Protein AF-A0A9E1NVP5-F1 (afdb_monomer)

Mean predicted aligned error: 12.77 Å

Foldseek 3Di:
DVVVVVVVVVVVVVVVVCVCCVPPPVVVVVVVVVVVVVVCVVVVVQPLDFPWDWDDDPPLEIEIEGAEEAEPSVQVVVVVVLVVSLVVLGAYEYECQRYPYYDPVSVVVLVVSQVVQVVVVHGYHYHYDPDPPDD

Nearest PDB structures (foldseek):
  6m36-assembly1_H  TM=8.416E-01  e=3.871E-05  Bacillus subtilis subsp. subtilis str. 168
  3if5-assembly1_A-2  TM=8.347E-01  e=2.450E-05  Micrococcus luteus
  4hyl-assembly1_A  TM=8.105E-01  e=1.951E-03  Haliangium ochraceum DSM 14365
  2q3l-a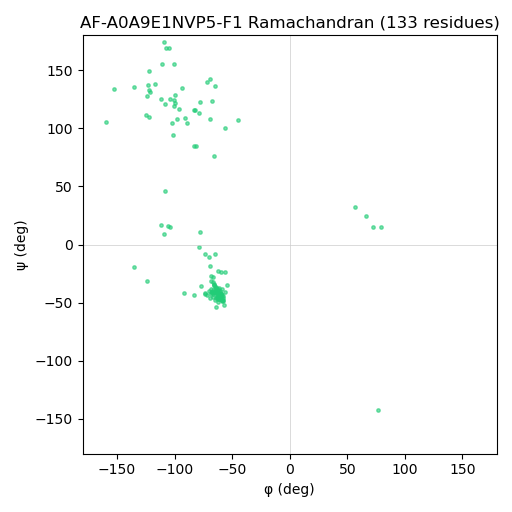ssembly2_B  TM=5.859E-01  e=8.346E-04  Shewanella loihica PV-4
  3oir-assembly1_A  TM=6.532E-01  e=3.692E-02  Wolinella succinogenes

Structure (mmCIF, N/CA/C/O backbone):
data_AF-A0A9E1NVP5-F1
#
_entry.id   AF-A0A9E1NVP5-F1
#
loop_
_atom_site.group_PDB
_atom_site.id
_atom_site.type_symbol
_atom_site.label_atom_id
_atom_site.label_alt_id
_atom_site.label_comp_id
_atom_site.label_asym_id
_atom_site.label_entity_id
_atom_site.label_seq_id
_atom_site.pdbx_PDB_ins_code
_atom_site.Cartn_x
_atom_site.Cartn_y
_atom_site.Cartn_z
_atom_site.occupancy
_atom_site.B_iso_or_equiv
_atom_site.auth_seq_id
_atom_site.auth_comp_id
_atom_site.auth_asym_id
_atom_site.auth_atom_id
_atom_site.pdbx_PDB_model_num
ATOM 1 N N . SER A 1 1 ? 51.931 8.236 -51.076 1.00 55.00 1 SER A N 1
ATOM 2 C CA . SER A 1 1 ? 51.750 7.617 -49.749 1.00 55.00 1 SER A CA 1
ATOM 3 C C . SER A 1 1 ? 50.880 8.530 -48.896 1.00 55.00 1 SER A C 1
ATOM 5 O O . SER A 1 1 ? 51.399 9.233 -48.057 1.00 55.00 1 SER A O 1
ATOM 7 N N . VAL A 1 2 ? 49.576 8.586 -49.182 1.00 54.69 2 VAL A N 1
ATOM 8 C CA . VAL A 1 2 ? 48.586 9.423 -48.455 1.00 54.69 2 VAL A CA 1
ATOM 9 C C . VAL A 1 2 ? 47.445 8.536 -47.933 1.00 54.69 2 VAL A C 1
ATOM 11 O O . VAL A 1 2 ? 46.925 8.718 -46.842 1.00 54.69 2 VAL A O 1
ATOM 14 N N . TYR A 1 3 ? 47.136 7.461 -48.665 1.00 54.03 3 TYR A N 1
ATOM 15 C CA . TYR A 1 3 ? 46.123 6.468 -48.299 1.00 54.03 3 TYR A CA 1
ATOM 16 C C . TYR A 1 3 ? 46.490 5.587 -47.088 1.00 54.03 3 TYR A C 1
ATOM 18 O O . TYR A 1 3 ? 45.619 4.946 -46.509 1.00 54.03 3 TYR A O 1
ATOM 26 N N . ARG A 1 4 ? 47.775 5.517 -46.713 1.00 55.91 4 ARG A N 1
ATOM 27 C CA . ARG A 1 4 ? 48.238 4.772 -45.527 1.00 55.91 4 ARG A CA 1
ATOM 28 C C . ARG A 1 4 ? 48.076 5.608 -44.256 1.00 55.91 4 ARG A C 1
ATOM 30 O O . ARG A 1 4 ? 47.523 5.114 -43.286 1.00 55.91 4 ARG A O 1
ATOM 37 N N . GLU A 1 5 ? 48.432 6.889 -44.327 1.00 59.72 5 GLU A N 1
ATOM 38 C CA . GLU A 1 5 ? 48.277 7.846 -43.222 1.00 59.72 5 GLU A CA 1
ATOM 39 C C . GLU A 1 5 ? 46.802 8.044 -42.834 1.00 59.72 5 GLU A C 1
ATOM 41 O O . GLU A 1 5 ? 46.467 8.047 -41.652 1.00 59.72 5 GLU A O 1
ATOM 46 N N . GLY A 1 6 ? 45.889 8.088 -43.815 1.00 68.94 6 GLY A N 1
ATOM 47 C CA . GLY A 1 6 ? 44.449 8.189 -43.543 1.00 68.94 6 GLY A CA 1
ATOM 48 C C . GLY A 1 6 ? 43.837 6.961 -42.851 1.00 68.94 6 GLY A C 1
ATOM 49 O O . GLY A 1 6 ? 42.863 7.101 -42.113 1.00 68.94 6 GLY A O 1
ATOM 50 N N . LYS A 1 7 ? 44.401 5.759 -43.048 1.00 75.88 7 LYS A N 1
ATOM 51 C CA . LYS A 1 7 ? 43.923 4.531 -42.384 1.00 75.88 7 LYS A CA 1
ATOM 52 C C . LYS A 1 7 ? 44.315 4.500 -40.915 1.00 75.88 7 LYS A C 1
ATOM 54 O O . LYS A 1 7 ? 43.485 4.162 -40.077 1.00 75.88 7 LYS A O 1
ATOM 59 N N . ASP A 1 8 ? 45.539 4.907 -40.608 1.00 79.44 8 ASP A N 1
ATOM 60 C CA . ASP A 1 8 ? 46.031 4.941 -39.232 1.00 79.44 8 ASP A CA 1
ATOM 61 C C . ASP A 1 8 ? 45.272 6.003 -38.422 1.00 79.44 8 ASP A C 1
ATOM 63 O O . ASP A 1 8 ? 44.809 5.738 -37.311 1.00 79.44 8 ASP A O 1
ATOM 67 N N . GLN A 1 9 ? 45.013 7.168 -39.024 1.00 76.06 9 GLN A N 1
ATOM 68 C CA . GLN A 1 9 ? 44.209 8.223 -38.404 1.00 76.06 9 GLN A CA 1
ATOM 69 C C . GLN A 1 9 ? 42.739 7.812 -38.199 1.00 76.06 9 GLN A C 1
ATOM 71 O O . GLN A 1 9 ? 42.134 8.159 -37.183 1.00 76.06 9 GLN A O 1
ATOM 76 N N . PHE A 1 10 ? 42.171 7.022 -39.115 1.00 81.88 10 PHE A N 1
ATOM 77 C CA . PHE A 1 10 ? 40.827 6.457 -38.971 1.00 81.88 10 PHE A CA 1
ATOM 78 C C . PHE A 1 10 ? 40.742 5.436 -37.828 1.00 81.88 10 PHE A C 1
ATOM 80 O O . PHE A 1 10 ? 39.784 5.452 -37.056 1.00 81.88 10 PHE A O 1
ATOM 87 N N . ILE A 1 11 ? 41.761 4.586 -37.672 1.00 85.56 11 ILE A N 1
ATOM 88 C CA . ILE A 1 11 ? 41.830 3.608 -36.578 1.00 85.56 11 ILE A CA 1
ATOM 89 C C . ILE A 1 11 ? 41.896 4.321 -35.225 1.00 85.56 11 ILE A C 1
ATOM 91 O O . ILE A 1 11 ? 41.160 3.957 -34.307 1.00 85.56 11 ILE A O 1
ATOM 95 N N . VAL A 1 12 ? 42.712 5.374 -35.113 1.00 84.88 12 VAL A N 1
ATOM 96 C CA . VAL A 1 12 ? 42.788 6.194 -33.894 1.00 84.88 12 VAL A CA 1
ATOM 97 C C . VAL A 1 12 ? 41.435 6.844 -33.594 1.00 84.88 12 VAL A C 1
ATOM 99 O O . VAL A 1 12 ? 40.946 6.737 -32.472 1.00 84.88 12 VAL A O 1
ATOM 102 N N . PHE A 1 13 ? 40.781 7.437 -34.596 1.00 83.12 13 PHE A N 1
ATOM 103 C CA . PHE A 1 13 ? 39.469 8.074 -34.442 1.00 83.12 13 PHE A CA 1
ATOM 104 C C . PHE A 1 13 ? 38.383 7.103 -33.946 1.00 83.12 13 PHE A C 1
ATOM 106 O O . PHE A 1 13 ? 37.665 7.393 -32.985 1.00 83.12 13 PHE A O 1
ATOM 113 N N . VAL A 1 14 ? 38.295 5.919 -34.556 1.00 86.75 14 VAL A N 1
ATOM 114 C CA . VAL A 1 14 ? 37.353 4.864 -34.153 1.00 86.75 14 VAL A CA 1
ATOM 115 C C . VAL A 1 14 ? 37.679 4.356 -32.746 1.00 86.75 14 VAL A C 1
ATOM 117 O O . VAL A 1 14 ? 36.777 4.208 -31.921 1.00 86.75 14 VAL A O 1
ATOM 120 N N . SER A 1 15 ? 38.962 4.177 -32.423 1.00 80.31 15 SER A N 1
ATOM 121 C CA . SER A 1 15 ? 39.404 3.780 -31.083 1.00 80.31 15 SER A CA 1
ATOM 122 C C . SER A 1 15 ? 39.017 4.806 -30.014 1.00 80.31 15 SER A C 1
ATOM 124 O O . SER A 1 15 ? 38.628 4.419 -28.912 1.00 80.31 15 SER A O 1
ATOM 126 N N . THR A 1 16 ? 39.079 6.105 -30.317 1.00 80.69 16 THR A N 1
ATOM 127 C CA . THR A 1 16 ? 38.656 7.170 -29.395 1.00 80.69 16 THR A CA 1
ATOM 128 C C . THR A 1 16 ? 37.142 7.172 -29.175 1.00 80.69 16 THR A C 1
ATOM 130 O O . THR A 1 16 ? 36.706 7.300 -28.033 1.00 80.69 16 THR A O 1
ATOM 133 N N . ILE A 1 17 ? 36.332 6.960 -30.221 1.00 80.88 17 ILE A N 1
ATOM 134 C CA . ILE A 1 17 ? 34.869 6.812 -30.088 1.00 80.88 17 ILE A CA 1
ATOM 135 C C . ILE A 1 17 ? 34.536 5.633 -29.174 1.00 80.88 17 ILE A C 1
ATOM 137 O O . ILE A 1 17 ? 33.748 5.781 -28.239 1.00 80.88 17 ILE A O 1
ATOM 141 N N . PHE A 1 18 ? 35.172 4.482 -29.394 1.00 75.69 18 PHE A N 1
ATOM 142 C CA . PHE A 1 18 ? 34.971 3.317 -28.537 1.00 75.69 18 PHE A CA 1
ATOM 143 C C . PHE A 1 18 ? 35.470 3.550 -27.109 1.00 75.69 18 PHE A C 1
ATOM 145 O O . PHE A 1 18 ? 34.792 3.131 -26.177 1.00 75.69 18 PHE A O 1
ATOM 152 N N . GLY A 1 19 ? 36.573 4.278 -26.912 1.00 77.31 19 GLY A N 1
ATOM 153 C CA . GLY A 1 19 ? 37.055 4.665 -25.582 1.00 77.31 19 GLY A CA 1
ATOM 154 C C . GLY A 1 19 ? 36.069 5.561 -24.822 1.00 77.31 19 GLY A C 1
ATOM 155 O O . GLY A 1 19 ? 35.749 5.295 -23.664 1.00 77.31 19 GLY A O 1
ATOM 156 N N . VAL A 1 20 ? 35.522 6.589 -25.476 1.00 75.31 20 VAL A N 1
ATOM 157 C CA . VAL A 1 20 ? 34.542 7.513 -24.873 1.00 75.31 20 VAL A CA 1
ATOM 158 C C . VAL A 1 20 ? 33.202 6.813 -24.603 1.00 75.31 20 VAL A C 1
ATOM 160 O O . VAL A 1 20 ? 32.636 6.953 -23.517 1.00 75.31 20 VAL A O 1
ATOM 163 N N . LEU A 1 21 ? 32.717 5.996 -25.546 1.00 67.06 21 LEU A N 1
ATOM 164 C CA . LEU A 1 21 ? 31.506 5.183 -25.377 1.00 67.06 21 LEU A CA 1
ATOM 165 C C . LEU A 1 21 ? 31.653 4.148 -24.255 1.00 67.06 21 LEU A C 1
ATOM 167 O O . LEU A 1 21 ? 30.713 3.958 -23.481 1.00 67.06 21 LEU A O 1
ATOM 171 N N . ALA A 1 22 ? 32.823 3.510 -24.150 1.00 64.31 22 ALA A N 1
ATOM 172 C CA . ALA A 1 22 ? 33.118 2.527 -23.111 1.00 64.31 22 ALA A CA 1
ATOM 173 C C . ALA A 1 22 ? 33.213 3.154 -21.713 1.00 64.31 22 ALA A C 1
ATOM 175 O O . ALA A 1 22 ? 32.938 2.474 -20.723 1.00 64.31 22 ALA A O 1
ATOM 176 N N . THR A 1 23 ? 33.567 4.440 -21.616 1.00 66.44 23 THR A N 1
ATOM 177 C CA . THR A 1 23 ? 33.776 5.096 -20.319 1.00 66.44 23 THR A CA 1
ATOM 178 C C . THR A 1 23 ? 32.513 5.780 -19.791 1.00 66.44 23 THR A C 1
ATOM 180 O O . THR A 1 23 ? 32.227 5.625 -18.600 1.00 66.44 23 THR A O 1
ATOM 183 N N . ASP A 1 24 ? 31.729 6.475 -20.633 1.00 68.25 24 ASP A N 1
ATOM 184 C CA . ASP A 1 24 ? 30.773 7.463 -20.096 1.00 68.25 24 ASP A CA 1
ATOM 185 C C . ASP A 1 24 ? 29.346 7.488 -20.668 1.00 68.25 24 ASP A C 1
ATOM 187 O O . ASP A 1 24 ? 28.433 7.958 -19.986 1.00 68.25 24 ASP A O 1
ATOM 191 N N . LEU A 1 25 ? 29.061 6.933 -21.852 1.00 71.25 25 LEU A N 1
ATOM 192 C CA . LEU A 1 25 ? 27.687 7.036 -22.379 1.00 71.25 25 LEU A CA 1
ATOM 193 C C . LEU A 1 25 ? 26.703 6.122 -21.630 1.00 71.25 25 LEU A C 1
ATOM 195 O O . LEU A 1 25 ? 25.590 6.527 -21.286 1.00 71.25 25 LEU A O 1
ATOM 199 N N . LEU A 1 26 ? 27.117 4.886 -21.343 1.00 69.00 26 LEU A N 1
ATOM 200 C CA . LEU A 1 26 ? 26.254 3.898 -20.694 1.00 69.00 26 LEU A CA 1
ATOM 201 C C . LEU A 1 26 ? 25.970 4.259 -19.229 1.00 69.00 26 LEU A C 1
ATOM 203 O O . LEU A 1 26 ? 24.837 4.126 -18.763 1.00 69.00 26 LEU A O 1
ATOM 207 N N . LYS A 1 27 ? 26.984 4.765 -18.515 1.00 76.69 27 LYS A N 1
ATOM 208 C CA . LYS A 1 27 ? 26.839 5.230 -17.129 1.00 76.69 27 LYS A CA 1
ATOM 209 C C . LYS A 1 27 ? 25.950 6.469 -17.063 1.00 76.69 27 LYS A C 1
ATOM 211 O O . LYS A 1 27 ? 25.046 6.511 -16.232 1.00 76.69 27 LYS A O 1
ATOM 216 N N . GLY A 1 28 ? 26.129 7.417 -17.985 1.00 75.62 28 GLY A N 1
ATOM 217 C CA . GLY A 1 28 ? 25.267 8.594 -18.103 1.00 75.62 28 GLY A CA 1
ATOM 218 C C . GLY A 1 28 ? 23.803 8.236 -18.373 1.00 75.62 28 GLY A C 1
ATOM 219 O O . GLY A 1 28 ? 22.904 8.772 -17.723 1.00 75.62 28 GLY A O 1
ATOM 220 N N . LEU A 1 29 ? 23.545 7.271 -19.262 1.00 82.81 29 LEU A N 1
ATOM 221 C CA . LEU A 1 29 ? 22.192 6.774 -19.523 1.00 82.81 29 LEU A CA 1
ATOM 222 C C . LEU A 1 29 ? 21.587 6.088 -18.290 1.00 82.81 29 LEU A C 1
ATOM 224 O O . LEU A 1 29 ? 20.442 6.370 -17.938 1.00 82.81 29 LEU A O 1
ATOM 228 N N . ALA A 1 30 ? 22.349 5.224 -17.615 1.00 78.94 30 ALA A N 1
ATOM 229 C CA . ALA A 1 30 ? 21.894 4.521 -16.418 1.00 78.94 30 ALA A CA 1
ATOM 230 C C . ALA A 1 30 ? 21.550 5.494 -15.279 1.00 78.94 30 ALA A C 1
ATOM 232 O O . ALA A 1 30 ? 20.479 5.391 -14.678 1.00 78.94 30 ALA A O 1
ATOM 233 N N . ILE A 1 31 ? 22.407 6.492 -15.038 1.00 85.31 31 ILE A N 1
ATOM 234 C CA . ILE A 1 31 ? 22.150 7.566 -14.071 1.00 85.31 31 ILE A CA 1
ATOM 235 C C . ILE A 1 31 ? 20.919 8.371 -14.499 1.00 85.31 31 ILE A C 1
ATOM 237 O O . ILE A 1 31 ? 20.035 8.621 -13.683 1.00 85.31 31 ILE A O 1
ATOM 241 N N . GLY A 1 32 ? 20.799 8.719 -15.782 1.00 85.81 32 GLY A N 1
ATOM 242 C CA . GLY A 1 32 ? 19.655 9.463 -16.311 1.00 85.81 32 GLY A CA 1
ATOM 243 C C . GLY A 1 32 ? 18.319 8.724 -16.168 1.00 85.81 32 GLY A C 1
ATOM 244 O O . GLY A 1 32 ? 17.301 9.348 -15.864 1.00 85.81 32 GLY A O 1
ATOM 245 N N . ILE A 1 33 ? 18.299 7.403 -16.361 1.00 88.44 33 ILE A N 1
ATOM 246 C CA . ILE A 1 33 ? 17.116 6.562 -16.121 1.00 88.44 33 ILE A CA 1
ATOM 247 C C . ILE A 1 33 ? 16.833 6.476 -14.616 1.00 88.44 33 ILE A C 1
ATOM 249 O O . ILE A 1 33 ? 15.697 6.701 -14.198 1.00 88.44 33 ILE A O 1
ATOM 253 N N . GLY A 1 34 ? 17.858 6.231 -13.794 1.00 88.31 34 GLY A N 1
ATOM 254 C CA . GLY A 1 34 ? 17.728 6.155 -12.337 1.00 88.31 34 GLY A CA 1
ATOM 255 C C . GLY A 1 34 ? 17.166 7.439 -11.725 1.00 88.31 34 GLY A C 1
ATOM 256 O O . GLY A 1 34 ? 16.192 7.397 -10.976 1.00 88.31 34 GLY A O 1
ATOM 257 N N . VAL A 1 35 ? 17.699 8.598 -12.113 1.00 90.75 35 VAL A N 1
ATOM 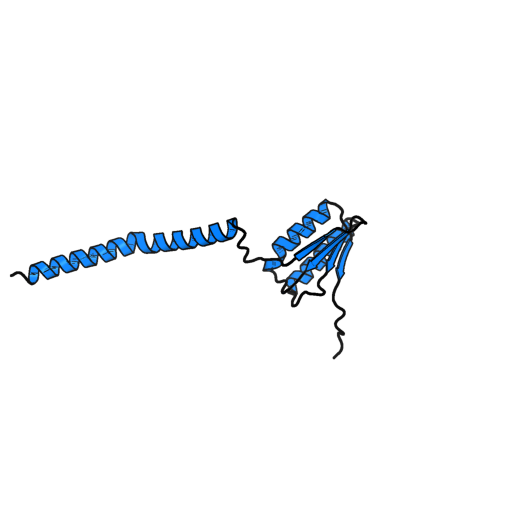258 C CA . VAL A 1 35 ? 17.215 9.913 -11.667 1.00 90.75 35 VAL A CA 1
ATOM 259 C C . VAL A 1 35 ? 15.771 10.146 -12.104 1.00 90.75 35 VAL A C 1
ATOM 261 O O . VAL A 1 35 ? 14.965 10.604 -11.297 1.00 90.75 35 VAL A O 1
ATOM 264 N N . ARG A 1 36 ? 15.397 9.788 -13.341 1.00 85.38 36 ARG A N 1
ATOM 265 C CA . ARG A 1 36 ? 13.995 9.882 -13.791 1.00 85.38 36 ARG A CA 1
ATOM 266 C C . ARG A 1 36 ? 13.062 9.034 -12.934 1.00 85.38 36 ARG A C 1
ATOM 268 O O . ARG A 1 36 ? 11.995 9.519 -12.568 1.00 85.38 36 ARG A O 1
ATOM 275 N N . ILE A 1 37 ? 13.465 7.811 -12.592 1.00 82.94 37 ILE A N 1
ATOM 276 C CA . ILE A 1 37 ? 12.697 6.923 -11.712 1.00 82.94 37 ILE A CA 1
ATOM 277 C C . ILE A 1 37 ? 12.558 7.556 -10.319 1.00 82.94 37 ILE A C 1
ATOM 279 O O . ILE A 1 37 ? 11.443 7.687 -9.820 1.00 82.94 37 ILE A O 1
ATOM 283 N N . VAL A 1 38 ? 13.653 8.029 -9.716 1.00 84.69 38 VAL A N 1
ATOM 284 C CA . VAL A 1 38 ? 13.640 8.678 -8.391 1.00 84.69 38 VAL A CA 1
ATOM 285 C C . VAL A 1 38 ? 12.759 9.931 -8.383 1.00 84.69 38 VAL A C 1
ATOM 287 O O . VAL A 1 38 ? 11.913 10.085 -7.504 1.00 84.69 38 VAL A O 1
ATOM 290 N N . ILE A 1 39 ? 12.887 10.800 -9.388 1.00 81.62 39 ILE A N 1
ATOM 291 C CA . ILE A 1 39 ? 12.042 11.991 -9.542 1.00 81.62 39 ILE A CA 1
ATOM 292 C C . ILE A 1 39 ? 10.570 11.597 -9.697 1.00 81.62 39 ILE A C 1
ATOM 294 O O . ILE A 1 39 ? 9.706 12.255 -9.119 1.00 81.62 39 ILE A O 1
ATOM 298 N N . HIS A 1 40 ? 10.272 10.534 -10.450 1.00 74.25 40 HIS A N 1
ATOM 299 C CA . HIS A 1 40 ? 8.910 10.022 -10.591 1.00 74.25 40 HIS A CA 1
ATOM 300 C C . HIS A 1 40 ? 8.334 9.610 -9.230 1.00 74.25 40 HIS A C 1
ATOM 302 O O . HIS A 1 40 ? 7.231 10.036 -8.896 1.00 74.25 40 HIS A O 1
ATOM 308 N N . PHE A 1 41 ? 9.101 8.893 -8.402 1.00 71.19 41 PHE A N 1
ATOM 309 C CA . PHE A 1 41 ? 8.689 8.541 -7.039 1.00 71.19 41 PHE A CA 1
ATOM 310 C C . PHE A 1 41 ? 8.488 9.769 -6.135 1.00 71.19 41 PHE A C 1
ATOM 312 O O . PHE A 1 41 ? 7.466 9.853 -5.453 1.00 71.19 41 PHE A O 1
ATOM 319 N N . ILE A 1 42 ? 9.411 10.740 -6.150 1.00 71.94 42 ILE A N 1
ATOM 320 C CA . ILE A 1 42 ? 9.322 11.961 -5.323 1.00 71.94 42 ILE A CA 1
ATOM 321 C C . ILE A 1 42 ?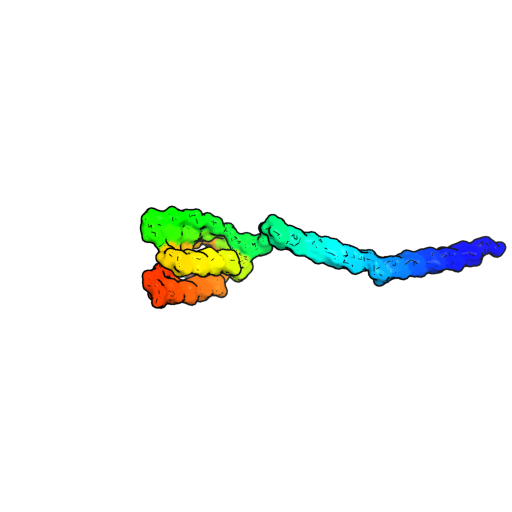 8.119 12.826 -5.727 1.00 71.94 42 ILE A C 1
ATOM 323 O O . ILE A 1 42 ? 7.418 13.353 -4.867 1.00 71.94 42 ILE A O 1
ATOM 327 N N . ARG A 1 43 ? 7.833 12.952 -7.030 1.00 67.44 43 ARG A N 1
ATOM 328 C CA . ARG A 1 43 ? 6.717 13.759 -7.564 1.00 67.44 43 ARG A CA 1
ATOM 329 C C . ARG A 1 43 ? 5.346 13.079 -7.449 1.00 67.44 43 ARG A C 1
ATOM 331 O O . ARG A 1 43 ? 4.381 13.547 -8.047 1.00 67.44 43 ARG A O 1
ATOM 338 N N . GLY A 1 44 ? 5.238 11.975 -6.709 1.00 55.22 44 GLY A N 1
ATOM 339 C CA . GLY A 1 44 ? 3.967 11.276 -6.504 1.00 55.22 44 GLY A CA 1
ATOM 340 C C . GLY A 1 44 ? 3.540 10.390 -7.678 1.00 55.22 44 GLY A C 1
ATOM 341 O O . GLY A 1 44 ? 2.391 9.945 -7.736 1.00 55.22 44 GLY A O 1
ATOM 342 N N . GLY A 1 45 ? 4.456 10.092 -8.603 1.00 51.94 45 GLY A N 1
ATOM 343 C CA . GLY A 1 45 ? 4.348 9.011 -9.575 1.00 51.94 45 GLY A CA 1
ATOM 344 C C . GLY A 1 45 ? 4.367 7.667 -8.856 1.00 51.94 45 GLY A C 1
ATOM 345 O O . GLY A 1 45 ? 5.373 6.969 -8.783 1.00 51.94 45 GLY A O 1
ATOM 346 N N . SER A 1 46 ? 3.242 7.334 -8.237 1.00 52.44 46 SER A N 1
ATOM 347 C CA . SER A 1 46 ? 3.066 6.054 -7.584 1.00 52.44 46 SER A CA 1
ATOM 348 C C . SER A 1 46 ? 2.657 5.036 -8.643 1.00 52.44 46 SER A C 1
ATOM 350 O O . SER A 1 46 ? 1.572 5.130 -9.207 1.00 52.44 46 SER A O 1
ATOM 352 N N . ILE A 1 47 ? 3.499 4.034 -8.887 1.00 53.62 47 ILE A N 1
ATOM 353 C CA . ILE A 1 47 ? 3.080 2.742 -9.467 1.00 53.62 47 ILE A CA 1
ATOM 354 C C . ILE A 1 47 ? 2.139 1.971 -8.512 1.00 53.62 47 ILE A C 1
ATOM 356 O O . ILE A 1 47 ? 1.521 0.983 -8.893 1.00 53.62 47 ILE A O 1
ATOM 360 N N . PHE A 1 48 ? 1.977 2.467 -7.280 1.00 57.62 48 PHE A N 1
ATOM 361 C CA . PHE A 1 48 ? 1.133 1.953 -6.204 1.00 57.62 48 PHE A CA 1
ATOM 362 C C . PHE A 1 48 ? -0.089 2.871 -5.974 1.00 57.62 48 PHE A C 1
ATOM 364 O O . PHE A 1 48 ? -0.353 3.284 -4.842 1.00 57.62 48 PHE A O 1
ATOM 371 N N . ARG A 1 49 ? -0.799 3.306 -7.032 1.00 64.75 49 ARG A N 1
ATOM 372 C CA . ARG A 1 49 ? -1.989 4.165 -6.857 1.00 64.75 49 ARG A CA 1
ATOM 373 C C . ARG A 1 49 ? -3.118 3.357 -6.220 1.00 64.75 49 ARG A C 1
ATOM 375 O O . ARG A 1 49 ? -3.739 2.524 -6.871 1.00 64.75 49 ARG A O 1
ATOM 382 N N . LEU A 1 50 ? -3.401 3.634 -4.953 1.00 77.06 50 LEU A N 1
ATOM 383 C CA . LEU A 1 50 ? -4.667 3.263 -4.338 1.00 77.06 50 LEU A CA 1
ATOM 384 C C . LEU A 1 50 ? -5.714 4.285 -4.778 1.00 77.06 50 LEU A C 1
ATOM 386 O O . LEU A 1 50 ? -5.626 5.457 -4.418 1.00 77.06 50 LEU A O 1
ATOM 390 N N . ASN A 1 51 ? -6.689 3.851 -5.573 1.00 81.00 51 ASN A N 1
ATOM 391 C CA . ASN A 1 51 ? -7.829 4.688 -5.921 1.00 81.00 51 ASN A CA 1
ATOM 392 C C . ASN A 1 51 ? -8.856 4.594 -4.785 1.00 81.00 51 ASN A C 1
ATOM 394 O O . ASN A 1 51 ? -9.735 3.732 -4.799 1.00 81.00 51 ASN A O 1
ATOM 398 N N . ALA A 1 52 ? -8.659 5.430 -3.764 1.00 85.06 52 ALA A N 1
ATOM 399 C CA . ALA A 1 52 ? -9.499 5.484 -2.578 1.00 85.06 52 ALA A CA 1
ATOM 400 C C . ALA A 1 52 ? -10.075 6.885 -2.358 1.00 85.06 52 ALA A C 1
ATOM 402 O O . ALA A 1 52 ? -9.358 7.883 -2.458 1.00 85.06 52 ALA A O 1
ATOM 403 N N . LYS A 1 53 ? -11.357 6.955 -1.994 1.00 89.00 53 LYS A N 1
ATOM 404 C CA . LYS A 1 53 ? -12.005 8.169 -1.486 1.00 89.00 53 LYS A CA 1
ATOM 405 C C . LYS A 1 53 ? -12.351 7.958 -0.016 1.00 89.00 53 LYS A C 1
ATOM 407 O O . LYS A 1 53 ? -13.031 6.998 0.323 1.00 89.00 53 LYS A O 1
ATOM 412 N N . ILE A 1 54 ? -11.886 8.856 0.845 1.00 90.00 54 ILE A N 1
ATOM 413 C CA . ILE A 1 54 ? -12.116 8.787 2.291 1.00 90.00 54 ILE A CA 1
ATOM 414 C C . ILE A 1 54 ? -13.240 9.757 2.637 1.00 90.00 54 ILE A C 1
ATOM 416 O O . ILE A 1 54 ? -13.151 10.940 2.305 1.00 90.00 54 ILE A O 1
ATOM 420 N N . ILE A 1 55 ? -14.291 9.255 3.277 1.00 90.69 55 ILE A N 1
ATOM 421 C CA . ILE A 1 55 ? -15.450 10.041 3.697 1.00 90.69 55 ILE A CA 1
ATOM 422 C C . ILE A 1 55 ? -15.600 9.881 5.215 1.00 90.69 55 ILE A C 1
ATOM 424 O O . ILE A 1 55 ? -15.915 8.780 5.668 1.00 90.69 55 ILE A O 1
ATOM 428 N N . PRO A 1 56 ? -15.333 10.934 6.009 1.00 87.44 56 PRO A N 1
ATOM 429 C CA . PRO A 1 56 ? -15.622 10.914 7.436 1.00 87.44 56 PRO A CA 1
ATOM 430 C C . PRO A 1 56 ? -17.137 10.930 7.667 1.00 87.44 56 PRO A C 1
ATOM 432 O O . PRO A 1 56 ? -17.879 11.605 6.950 1.00 87.44 56 PRO A O 1
ATOM 435 N N . GLU A 1 57 ? -17.583 10.200 8.680 1.00 86.31 57 GLU A N 1
ATOM 436 C CA . GLU A 1 57 ? -18.976 10.151 9.127 1.00 86.31 57 GLU A CA 1
ATOM 437 C C . GLU A 1 57 ? -19.129 10.899 10.462 1.00 86.31 57 GLU A C 1
ATOM 439 O O . GLU A 1 57 ? -18.142 11.304 11.083 1.00 86.31 57 GLU A O 1
ATOM 444 N N . ARG A 1 58 ? -20.372 11.143 10.902 1.00 74.38 58 ARG A N 1
ATOM 445 C CA . ARG A 1 58 ? -20.651 11.965 12.097 1.00 74.38 58 ARG A CA 1
ATOM 446 C C . ARG A 1 58 ? -20.308 11.245 13.413 1.00 74.38 58 ARG A C 1
ATOM 448 O O . ARG A 1 58 ? -20.298 11.877 14.463 1.00 74.38 58 ARG A O 1
ATOM 455 N N . ASP A 1 59 ? -19.977 9.958 13.347 1.00 77.12 59 ASP A N 1
ATOM 456 C CA . ASP A 1 59 ? -20.092 9.007 14.453 1.00 77.12 59 ASP A CA 1
ATOM 457 C C . ASP A 1 59 ? -18.719 8.531 14.974 1.00 77.12 59 ASP A C 1
ATOM 459 O O . ASP A 1 59 ? -18.630 7.482 15.612 1.00 77.12 59 ASP A O 1
ATOM 463 N N . GLN A 1 60 ? -17.627 9.240 14.659 1.00 83.81 60 GLN A N 1
ATOM 464 C CA . GLN A 1 60 ? -16.250 8.710 14.755 1.00 83.81 60 GLN A CA 1
ATOM 465 C C . GLN A 1 60 ? -16.046 7.428 13.928 1.00 83.81 60 GLN A C 1
ATOM 467 O O . GLN A 1 60 ? -15.266 6.536 14.283 1.00 83.81 60 GLN A O 1
ATOM 472 N N . SER A 1 61 ? -16.756 7.339 12.807 1.00 89.94 61 SER A N 1
ATOM 473 C CA . SER A 1 61 ? -16.526 6.358 11.758 1.00 89.94 61 SER A CA 1
ATOM 474 C C . SER A 1 61 ? -15.990 7.035 10.502 1.00 89.94 61 SER A C 1
ATOM 476 O O . SER A 1 61 ? -16.171 8.232 10.261 1.00 89.94 61 SER A O 1
ATOM 478 N N . VAL A 1 62 ? -15.284 6.259 9.693 1.00 94.25 62 VAL A N 1
ATOM 479 C CA . VAL A 1 62 ? -14.803 6.681 8.384 1.00 94.25 62 VAL A CA 1
ATOM 480 C C . VAL A 1 62 ? -15.056 5.575 7.378 1.00 94.25 62 VAL A C 1
ATOM 482 O O . VAL A 1 62 ? -14.763 4.407 7.634 1.00 94.25 62 VAL A O 1
ATOM 485 N N . THR A 1 63 ? -15.559 5.946 6.205 1.00 94.38 63 THR A N 1
ATOM 486 C CA . THR A 1 63 ? -15.685 5.021 5.082 1.00 94.38 63 THR A CA 1
ATOM 487 C C . THR A 1 63 ? -14.589 5.298 4.056 1.00 94.38 63 THR A C 1
ATOM 489 O O . THR A 1 63 ? -14.426 6.418 3.564 1.00 94.38 63 THR A O 1
ATOM 492 N N . ILE A 1 64 ? -13.817 4.265 3.727 1.00 93.94 64 ILE A N 1
ATOM 493 C CA . ILE A 1 64 ? -12.809 4.272 2.668 1.00 93.94 64 ILE A CA 1
ATOM 494 C C . ILE A 1 64 ? -13.411 3.544 1.463 1.00 93.94 64 ILE A C 1
ATOM 496 O O . ILE A 1 64 ? -13.499 2.318 1.444 1.00 93.94 64 ILE A O 1
ATOM 500 N N . PHE A 1 65 ? -13.805 4.305 0.448 1.00 92.38 65 PHE A N 1
ATOM 501 C CA . PHE A 1 65 ? -14.326 3.786 -0.8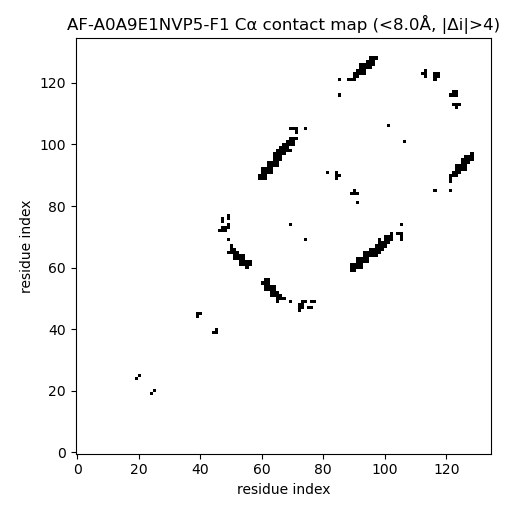14 1.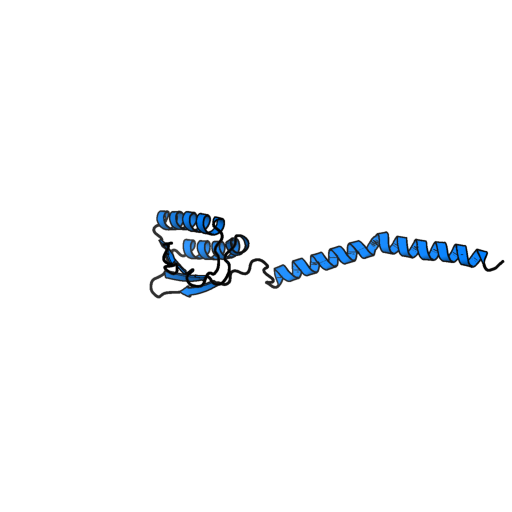00 92.38 65 PHE A CA 1
ATOM 502 C C . PHE A 1 65 ? -13.181 3.390 -1.733 1.00 92.38 65 PHE A C 1
ATOM 504 O O . PHE A 1 65 ? -12.416 4.255 -2.162 1.00 92.38 65 PHE A O 1
ATOM 511 N N . LEU A 1 66 ? -13.081 2.104 -2.051 1.00 91.56 66 LEU A N 1
ATOM 512 C CA . LEU A 1 66 ? -12.067 1.523 -2.921 1.00 91.56 66 LEU A CA 1
ATOM 513 C C . LEU A 1 66 ? -12.627 1.296 -4.328 1.00 91.56 66 LEU A C 1
ATOM 515 O O . LEU A 1 66 ? -13.672 0.6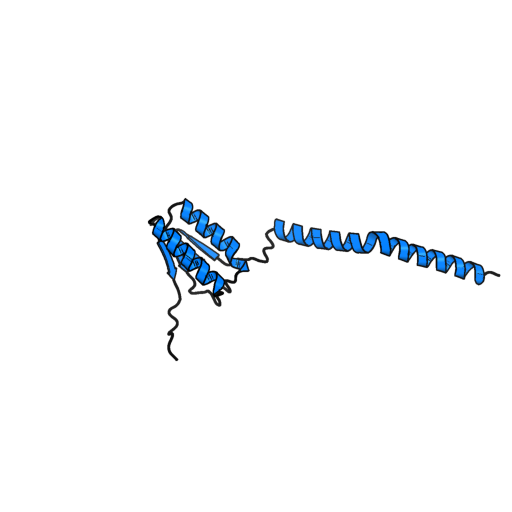68 -4.517 1.00 91.56 66 LEU A O 1
ATOM 519 N N . ARG A 1 67 ? -11.901 1.798 -5.331 1.00 87.25 67 ARG A N 1
ATOM 520 C CA . ARG A 1 67 ? -12.272 1.712 -6.750 1.00 87.25 67 ARG A CA 1
ATOM 521 C C . ARG A 1 67 ? -11.198 1.009 -7.570 1.00 87.25 67 ARG A C 1
ATOM 523 O O . ARG A 1 67 ? -10.003 1.158 -7.321 1.00 87.25 67 ARG A O 1
ATOM 530 N N . GLY A 1 68 ? -11.620 0.319 -8.629 1.00 85.56 68 GLY A N 1
ATOM 531 C CA . GLY A 1 68 ? -10.697 -0.322 -9.571 1.00 85.56 68 GLY A CA 1
ATOM 532 C C . GLY A 1 68 ? -10.102 -1.618 -9.019 1.00 85.56 68 GLY A C 1
ATOM 533 O O . GLY A 1 68 ? -10.816 -2.386 -8.386 1.00 85.56 68 GLY A O 1
ATOM 534 N N . SER A 1 69 ? -8.828 -1.894 -9.303 1.00 84.62 69 SER A N 1
ATOM 535 C CA . SER A 1 69 ? -8.168 -3.133 -8.870 1.00 84.62 69 SER A CA 1
ATOM 536 C C . SER A 1 69 ? -7.316 -2.892 -7.626 1.00 84.62 69 SER A C 1
ATOM 538 O O . SER A 1 69 ? -6.385 -2.087 -7.651 1.00 84.62 69 SER A O 1
ATOM 540 N N . ILE A 1 70 ? -7.612 -3.618 -6.551 1.00 87.88 70 ILE A N 1
ATOM 541 C CA . ILE A 1 70 ? -6.884 -3.580 -5.285 1.00 87.88 70 ILE A CA 1
ATOM 542 C C . ILE A 1 70 ? -5.972 -4.805 -5.220 1.00 87.88 70 ILE A C 1
ATOM 544 O O . ILE A 1 70 ? -6.366 -5.904 -4.835 1.00 87.88 70 ILE A O 1
ATOM 548 N N . ILE A 1 71 ? -4.729 -4.611 -5.638 1.00 87.50 71 ILE A N 1
ATOM 549 C CA . ILE A 1 71 ? -3.700 -5.656 -5.672 1.00 87.50 71 ILE A CA 1
ATOM 550 C C . ILE A 1 71 ? -2.648 -5.394 -4.591 1.00 87.50 71 ILE A C 1
ATOM 552 O O . ILE A 1 71 ? -2.674 -4.358 -3.927 1.00 87.50 71 ILE A O 1
ATOM 556 N N . ASN A 1 72 ? -1.697 -6.310 -4.393 1.00 83.75 72 ASN A N 1
ATOM 557 C CA . ASN A 1 72 ? -0.701 -6.180 -3.321 1.00 83.75 72 ASN A CA 1
ATOM 558 C C . ASN A 1 72 ? 0.118 -4.867 -3.378 1.00 83.75 72 ASN A C 1
ATOM 560 O O . ASN A 1 72 ? 0.601 -4.402 -2.349 1.00 83.75 72 ASN A O 1
ATOM 564 N N . SER A 1 73 ? 0.237 -4.227 -4.546 1.00 81.19 73 SER A N 1
ATOM 565 C CA . SER A 1 73 ? 0.850 -2.901 -4.677 1.00 81.19 73 SER A CA 1
ATOM 566 C C . SER A 1 73 ? 0.008 -1.806 -3.975 1.00 81.19 73 SER A C 1
ATOM 568 O O . SER A 1 73 ? 0.535 -0.956 -3.255 1.00 81.19 73 SER A O 1
ATOM 570 N N . SER A 1 74 ? -1.318 -1.875 -4.058 1.00 86.38 74 SER A N 1
ATOM 571 C CA . SER A 1 74 ? -2.251 -0.956 -3.392 1.00 86.38 74 SER A CA 1
ATOM 572 C C . SER A 1 74 ? -2.304 -1.131 -1.863 1.00 86.38 74 SER A C 1
ATOM 574 O O . SER A 1 74 ? -2.870 -0.286 -1.171 1.00 86.38 74 SER A O 1
ATOM 576 N N . TRP A 1 75 ? -1.703 -2.192 -1.311 1.00 89.81 75 TRP A N 1
ATOM 577 C CA . TRP A 1 75 ? -1.752 -2.496 0.123 1.00 89.81 75 TRP A CA 1
ATOM 578 C C . TRP A 1 75 ? -1.017 -1.473 0.993 1.00 89.81 75 TRP A C 1
ATOM 580 O O . TRP A 1 75 ? -1.548 -1.047 2.010 1.00 89.81 75 TRP A O 1
ATOM 590 N N . ILE A 1 76 ? 0.193 -1.058 0.609 1.00 89.06 76 ILE A N 1
ATOM 591 C CA . ILE A 1 76 ? 1.020 -0.150 1.424 1.00 89.06 76 ILE A CA 1
ATOM 592 C C . ILE A 1 76 ? 0.287 1.165 1.745 1.00 89.06 76 ILE A C 1
ATOM 594 O O . ILE A 1 76 ? 0.212 1.529 2.922 1.00 89.06 76 ILE A O 1
ATOM 598 N N . PRO A 1 77 ? -0.262 1.902 0.758 1.00 88.38 77 PRO A N 1
ATOM 599 C CA . PRO A 1 77 ? -1.041 3.101 1.060 1.00 88.38 77 PRO A CA 1
ATOM 600 C C . PRO A 1 77 ? -2.316 2.790 1.859 1.00 88.38 77 PRO A C 1
ATOM 602 O O . PRO A 1 77 ? -2.624 3.536 2.786 1.00 88.38 77 PRO A O 1
ATOM 605 N N . LEU A 1 78 ? -3.015 1.680 1.589 1.00 91.44 78 LEU A N 1
ATOM 606 C CA . LEU A 1 78 ? -4.215 1.295 2.345 1.00 91.44 78 LEU A CA 1
ATOM 607 C C . LEU A 1 78 ? -3.891 1.042 3.824 1.00 91.44 78 LEU A C 1
ATOM 609 O O . LEU A 1 78 ? -4.536 1.598 4.710 1.00 91.44 78 LEU A O 1
ATOM 613 N N . GLN A 1 79 ? -2.829 0.282 4.092 1.00 93.44 79 GLN A N 1
ATOM 614 C CA . GLN A 1 79 ? -2.335 -0.010 5.434 1.00 93.44 79 GLN A CA 1
ATOM 615 C C . GLN A 1 79 ? -1.960 1.271 6.188 1.00 93.44 79 GLN A C 1
ATOM 617 O O . GLN A 1 79 ? -2.217 1.372 7.386 1.00 93.44 79 GLN A O 1
ATOM 622 N N . LYS A 1 80 ? -1.376 2.271 5.512 1.00 91.00 80 LYS A N 1
ATOM 623 C CA . LYS A 1 80 ? -1.083 3.575 6.133 1.00 91.00 80 LYS A CA 1
ATOM 624 C C . LYS A 1 80 ? -2.358 4.276 6.608 1.00 91.00 80 LYS A C 1
ATOM 626 O O . LYS A 1 80 ? -2.357 4.806 7.718 1.00 91.00 80 LYS A O 1
ATOM 631 N N . HIS A 1 81 ? -3.430 4.251 5.813 1.00 91.81 81 HIS A N 1
ATOM 632 C CA . HIS A 1 81 ? -4.728 4.798 6.220 1.00 91.81 81 HIS A CA 1
ATOM 633 C C . HIS A 1 81 ? -5.331 4.019 7.393 1.00 91.81 81 HIS A C 1
ATOM 635 O O . HIS A 1 81 ? -5.693 4.632 8.394 1.00 91.81 81 HIS A O 1
ATOM 641 N N . LEU A 1 82 ? -5.352 2.683 7.323 1.00 94.31 82 LEU A N 1
ATOM 642 C CA . LEU A 1 82 ? -5.853 1.839 8.415 1.00 94.31 82 LEU A CA 1
ATOM 643 C C . LEU A 1 82 ? -5.091 2.081 9.721 1.00 94.31 82 LEU A C 1
ATOM 645 O O . LEU A 1 82 ? -5.702 2.253 10.768 1.00 94.31 82 LEU A O 1
ATOM 649 N N . ASN A 1 83 ? -3.760 2.165 9.664 1.00 95.06 83 ASN A N 1
ATOM 650 C CA . ASN A 1 83 ? -2.931 2.426 10.839 1.00 95.06 83 ASN A CA 1
ATOM 651 C C . ASN A 1 83 ? -3.190 3.805 11.452 1.00 95.06 83 ASN A C 1
ATOM 653 O O . ASN A 1 83 ? -3.121 3.960 12.668 1.00 95.06 83 ASN A O 1
ATOM 657 N N . ARG A 1 84 ? -3.456 4.813 10.615 1.00 93.00 84 ARG A N 1
ATOM 658 C CA . ARG A 1 84 ? -3.809 6.155 11.078 1.00 93.00 84 ARG A CA 1
ATOM 659 C C . ARG A 1 84 ? -5.131 6.126 11.846 1.00 93.00 84 ARG A C 1
ATOM 661 O O . ARG A 1 84 ? -5.147 6.531 13.001 1.00 93.00 84 ARG A O 1
ATOM 668 N N . PHE A 1 85 ? -6.189 5.581 11.248 1.00 93.12 85 PHE A N 1
ATOM 669 C CA . PHE A 1 85 ? -7.510 5.524 11.883 1.00 93.12 85 PHE A CA 1
ATOM 670 C C . PHE A 1 85 ? -7.540 4.626 13.118 1.00 93.12 85 PHE A C 1
ATOM 672 O O . PHE A 1 85 ? -8.191 4.957 14.104 1.00 93.12 85 PHE A O 1
ATOM 679 N N . PHE A 1 86 ? -6.760 3.545 13.104 1.00 93.56 86 PHE A N 1
ATOM 680 C CA . PHE A 1 86 ? -6.553 2.695 14.271 1.00 93.56 86 PHE A CA 1
ATOM 681 C C . PHE A 1 86 ? -5.976 3.484 15.457 1.00 93.56 86 PHE A C 1
ATOM 683 O O . PHE A 1 86 ? -6.478 3.377 16.570 1.00 93.56 86 PHE A O 1
ATOM 690 N N . LYS A 1 87 ? -4.956 4.325 15.224 1.00 92.56 87 LYS A N 1
ATOM 691 C CA . LYS A 1 87 ? -4.376 5.192 16.268 1.00 92.56 87 LYS A CA 1
ATOM 692 C C . LYS A 1 87 ? -5.328 6.297 16.727 1.00 92.56 87 LYS A C 1
ATOM 694 O O . LYS A 1 87 ? -5.258 6.707 17.877 1.00 92.56 87 LYS A O 1
ATOM 699 N N . GLU A 1 88 ? -6.181 6.781 15.831 1.00 91.62 88 GLU A N 1
ATOM 700 C CA . GLU A 1 88 ? -7.206 7.790 16.122 1.00 91.62 88 GLU A CA 1
ATOM 701 C C . GLU A 1 88 ? -8.446 7.189 16.820 1.00 91.62 88 GLU A C 1
ATOM 703 O O . GLU A 1 88 ? -9.372 7.926 17.145 1.00 91.62 88 GLU A O 1
ATOM 708 N N . GLY A 1 89 ? -8.501 5.867 17.046 1.00 91.94 89 GLY A N 1
ATOM 709 C CA . GLY A 1 89 ? -9.656 5.211 17.669 1.00 91.94 89 GLY A CA 1
ATOM 710 C C . GLY A 1 89 ? -10.924 5.256 16.810 1.00 91.94 89 GLY A C 1
ATOM 711 O O . GLY A 1 89 ? -12.034 5.219 17.332 1.00 91.94 89 GLY A O 1
ATOM 712 N N . THR A 1 90 ? -10.775 5.395 15.492 1.00 92.44 90 THR A N 1
ATOM 713 C CA . THR A 1 90 ? -11.890 5.591 14.555 1.00 92.44 90 THR A CA 1
ATOM 714 C C . THR A 1 90 ? -12.341 4.249 13.985 1.00 92.44 90 THR A C 1
ATOM 716 O O . THR A 1 90 ? -11.508 3.443 13.560 1.00 92.44 90 THR A O 1
ATOM 719 N N . ARG A 1 91 ? -13.657 4.007 13.931 1.00 93.19 91 ARG A N 1
ATOM 720 C CA . ARG A 1 91 ? -14.218 2.824 13.251 1.00 93.19 91 ARG A CA 1
ATOM 721 C C . ARG A 1 91 ? -14.080 2.983 11.741 1.00 93.19 91 ARG A C 1
ATOM 723 O O . ARG A 1 91 ? -14.294 4.071 11.213 1.00 93.19 91 ARG A O 1
ATOM 730 N N . VAL A 1 92 ? -13.737 1.916 11.032 1.00 96.00 92 VAL A N 1
ATOM 731 C CA . VAL A 1 92 ? -13.460 1.989 9.592 1.00 96.00 92 VAL A CA 1
ATOM 732 C C . VAL A 1 92 ? -14.391 1.061 8.822 1.00 96.00 92 VAL A C 1
ATOM 734 O O . VAL A 1 92 ? -14.480 -0.126 9.114 1.00 96.00 92 VAL A O 1
ATOM 737 N N . THR A 1 93 ? -15.018 1.579 7.772 1.00 95.62 93 THR A N 1
ATOM 738 C CA . THR A 1 93 ? -15.699 0.764 6.761 1.00 95.62 93 THR A CA 1
ATOM 739 C C . THR A 1 93 ? -14.890 0.786 5.468 1.00 95.62 93 THR A C 1
ATOM 741 O O . THR A 1 93 ? -14.647 1.845 4.892 1.00 95.62 93 THR A O 1
ATOM 744 N N . LEU A 1 94 ? -14.460 -0.380 4.991 1.00 94.69 94 LEU A N 1
ATOM 745 C CA . LEU A 1 94 ? -13.868 -0.561 3.667 1.00 94.69 94 LEU A CA 1
ATOM 746 C C . LEU A 1 94 ? -14.983 -0.865 2.669 1.00 94.69 94 LEU A C 1
ATOM 748 O O . LEU A 1 94 ? -15.502 -1.978 2.636 1.00 94.69 94 LEU A O 1
ATOM 752 N N . ASP A 1 95 ? -15.351 0.114 1.851 1.00 93.88 95 ASP A N 1
ATOM 753 C CA . ASP A 1 95 ? -16.370 -0.058 0.819 1.00 93.88 95 ASP A CA 1
ATOM 754 C C . ASP A 1 95 ? -15.711 -0.498 -0.495 1.00 93.88 95 ASP A C 1
ATOM 756 O O . ASP A 1 95 ? -15.005 0.274 -1.145 1.00 93.88 95 ASP A O 1
ATOM 760 N N . ILE A 1 96 ? -15.925 -1.761 -0.868 1.00 92.69 96 ILE A N 1
ATOM 761 C CA . ILE A 1 96 ? -15.383 -2.391 -2.081 1.00 92.69 96 ILE A CA 1
ATOM 762 C C . ILE A 1 96 ? -16.453 -2.569 -3.168 1.00 92.69 96 ILE A C 1
ATOM 764 O O . ILE A 1 96 ? -16.249 -3.312 -4.125 1.00 92.69 96 ILE A O 1
ATOM 768 N N . THR A 1 97 ? -17.600 -1.894 -3.063 1.00 90.50 97 THR A N 1
ATOM 769 C CA . THR A 1 97 ? -18.734 -2.054 -3.999 1.00 90.50 97 THR A CA 1
ATOM 770 C C . THR A 1 97 ? -18.425 -1.659 -5.451 1.00 90.50 97 THR A C 1
ATOM 772 O O . THR A 1 97 ? -19.096 -2.136 -6.373 1.00 90.50 97 THR A O 1
ATOM 775 N N . GLU A 1 98 ? -17.413 -0.809 -5.660 1.00 87.06 98 GLU A N 1
ATOM 776 C CA . GLU A 1 98 ? -16.879 -0.388 -6.967 1.00 87.06 98 GLU A CA 1
ATOM 777 C C . GLU A 1 98 ? -15.477 -0.972 -7.264 1.00 87.06 98 GLU A C 1
ATOM 779 O O . GLU A 1 98 ? -14.803 -0.587 -8.231 1.00 87.06 98 GLU A O 1
ATOM 784 N N . THR A 1 99 ? -15.003 -1.898 -6.430 1.00 88.12 99 THR A N 1
ATOM 785 C CA . THR A 1 99 ? -13.752 -2.619 -6.673 1.00 88.12 99 THR A CA 1
ATOM 786 C C . THR A 1 99 ? -13.997 -3.708 -7.715 1.00 88.12 99 THR A C 1
ATOM 788 O O . THR A 1 99 ? -14.847 -4.574 -7.540 1.00 88.12 99 THR A O 1
ATOM 791 N N . LYS A 1 100 ? -13.248 -3.667 -8.820 1.00 85.81 100 LYS A N 1
ATOM 792 C CA . LYS A 1 100 ? -13.344 -4.646 -9.915 1.00 85.81 100 LYS A CA 1
ATOM 793 C C . LYS A 1 100 ? -12.660 -5.965 -9.575 1.00 85.81 100 LYS A C 1
ATOM 795 O O . LYS A 1 100 ? -13.100 -7.018 -10.012 1.00 85.81 100 LYS A O 1
ATOM 800 N N . LEU A 1 101 ? -11.549 -5.891 -8.848 1.00 84.06 101 LEU A N 1
ATOM 801 C CA . LEU A 1 101 ? -10.756 -7.049 -8.459 1.00 84.06 101 LEU A CA 1
ATOM 802 C C . LEU A 1 101 ? -10.035 -6.734 -7.159 1.00 84.06 101 LEU A C 1
ATOM 804 O O . LEU A 1 101 ? -9.407 -5.681 -7.051 1.00 84.06 101 LEU A O 1
ATOM 808 N N . MET A 1 102 ? -10.073 -7.661 -6.209 1.00 89.00 102 MET A N 1
ATOM 809 C CA . MET A 1 102 ? -9.218 -7.614 -5.032 1.00 89.00 102 MET A CA 1
ATOM 810 C C . MET A 1 102 ? -8.416 -8.909 -4.920 1.00 89.00 102 MET A C 1
ATOM 812 O O . MET A 1 102 ? -8.966 -10.005 -4.986 1.00 89.00 102 MET A O 1
ATOM 816 N N . ASP A 1 103 ? -7.100 -8.772 -4.782 1.00 90.00 103 ASP A N 1
ATOM 817 C CA . ASP A 1 103 ? -6.187 -9.899 -4.602 1.00 90.00 103 ASP A CA 1
ATOM 818 C C . ASP A 1 103 ? -6.477 -10.610 -3.266 1.00 90.00 103 ASP A C 1
ATOM 820 O O . ASP A 1 103 ? -6.632 -9.966 -2.223 1.00 90.00 103 ASP A O 1
ATOM 824 N N . ARG A 1 104 ? -6.501 -11.950 -3.278 1.00 90.38 104 ARG A N 1
ATOM 825 C CA . ARG A 1 104 ? -6.704 -12.785 -2.080 1.00 90.38 104 ARG A CA 1
ATOM 826 C C . ARG A 1 104 ? -5.706 -12.457 -0.969 1.00 90.38 104 ARG A C 1
ATOM 828 O O . ARG A 1 104 ? -6.069 -12.478 0.203 1.00 90.38 104 ARG A O 1
ATOM 835 N N . ARG A 1 105 ? -4.461 -12.108 -1.318 1.00 91.38 105 A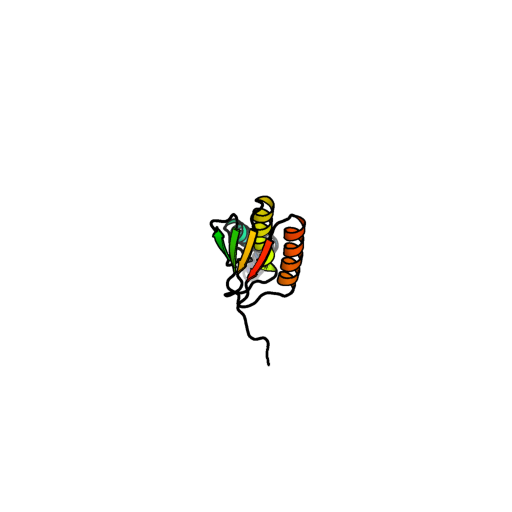RG A N 1
ATOM 836 C CA . ARG A 1 105 ? -3.444 -11.698 -0.332 1.00 91.38 105 ARG A CA 1
ATOM 837 C C . ARG A 1 105 ? -3.794 -10.381 0.350 1.00 91.38 105 ARG A C 1
ATOM 839 O O . ARG A 1 105 ? -3.430 -10.191 1.504 1.00 91.38 105 ARG A O 1
ATOM 846 N N . VAL A 1 106 ? -4.464 -9.466 -0.351 1.00 91.38 106 VAL A N 1
ATOM 847 C CA . VAL A 1 106 ? -4.935 -8.213 0.249 1.00 91.38 106 VAL A CA 1
ATOM 848 C C . VAL A 1 106 ? -6.107 -8.492 1.183 1.00 91.38 106 VAL A C 1
ATOM 850 O O . VAL A 1 106 ? -6.097 -7.989 2.300 1.00 91.38 106 VAL A O 1
ATOM 853 N N . MET A 1 107 ? -7.053 -9.343 0.777 1.00 92.12 107 MET A N 1
ATOM 854 C CA . MET A 1 107 ? -8.176 -9.756 1.629 1.00 92.12 107 MET A CA 1
ATOM 855 C C . MET A 1 107 ? -7.719 -10.411 2.931 1.00 92.12 107 MET A C 1
ATOM 857 O O . MET A 1 107 ? -8.123 -9.958 3.993 1.00 92.12 107 MET A O 1
ATOM 861 N N . ALA A 1 108 ? -6.793 -11.373 2.869 1.00 94.06 108 ALA A N 1
ATOM 862 C CA . ALA A 1 108 ? -6.253 -12.014 4.071 1.00 94.06 108 ALA A CA 1
ATOM 863 C C . ALA A 1 108 ? -5.646 -10.996 5.055 1.00 94.06 108 ALA A C 1
ATOM 865 O O . ALA A 1 108 ? -5.873 -11.068 6.260 1.00 94.06 108 ALA A O 1
ATOM 866 N N . LYS A 1 109 ? -4.928 -9.992 4.536 1.00 95.25 109 LYS A N 1
ATOM 867 C CA . LYS A 1 109 ? -4.391 -8.906 5.362 1.00 95.25 109 LYS A CA 1
ATOM 868 C C . LYS A 1 109 ? -5.491 -8.006 5.926 1.00 95.25 109 LYS A C 1
ATOM 870 O O . LYS A 1 109 ? -5.373 -7.560 7.060 1.00 95.25 109 LYS A O 1
ATOM 875 N N . VAL A 1 110 ? -6.548 -7.714 5.167 1.00 95.06 110 VAL A N 1
ATOM 876 C CA . VAL A 1 110 ? -7.708 -6.966 5.682 1.00 95.06 110 VAL A CA 1
ATOM 877 C C . VAL A 1 110 ? -8.363 -7.724 6.839 1.00 95.06 110 VAL A C 1
ATOM 879 O O . VAL A 1 110 ? -8.648 -7.107 7.862 1.00 95.06 110 VAL A O 1
ATOM 882 N N . ASP A 1 111 ? -8.509 -9.045 6.735 1.00 95.25 111 ASP A N 1
ATOM 883 C CA . ASP A 1 111 ? -9.076 -9.881 7.802 1.00 95.25 111 ASP A CA 1
ATOM 884 C C . ASP A 1 111 ? -8.195 -9.896 9.063 1.00 95.25 111 ASP A C 1
ATOM 886 O O . ASP A 1 111 ? -8.698 -9.792 10.184 1.00 95.25 111 ASP A O 1
ATOM 890 N N . GLU A 1 112 ? -6.869 -9.973 8.905 1.00 96.19 112 GLU A N 1
ATOM 891 C CA . GLU A 1 112 ? -5.918 -9.809 10.017 1.00 96.19 112 GLU A CA 1
ATOM 892 C C . GLU A 1 112 ? -6.072 -8.440 10.693 1.00 96.19 112 GLU A C 1
ATOM 894 O O . GLU A 1 112 ? -6.100 -8.335 11.921 1.00 96.19 112 GLU A O 1
ATOM 899 N N . TRP A 1 113 ? -6.223 -7.382 9.895 1.00 96.81 113 TRP A N 1
ATOM 900 C CA . TRP A 1 113 ? -6.464 -6.038 10.407 1.00 96.81 113 TRP A CA 1
ATOM 901 C C . TRP A 1 113 ? -7.818 -5.917 11.108 1.00 96.81 113 TRP A C 1
ATOM 903 O O . TRP A 1 113 ? -7.902 -5.224 12.121 1.00 96.81 113 TRP A O 1
ATOM 913 N N . ALA A 1 114 ? -8.850 -6.619 10.641 1.00 95.62 114 ALA A N 1
ATOM 914 C CA . ALA A 1 114 ? -10.160 -6.614 11.279 1.00 95.62 114 ALA A CA 1
ATOM 915 C C . ALA A 1 114 ? -10.114 -7.241 12.675 1.00 95.62 114 ALA A C 1
ATOM 917 O O . ALA A 1 114 ? -10.667 -6.684 13.626 1.00 95.62 114 ALA A O 1
ATOM 918 N N . LYS A 1 115 ? -9.363 -8.339 12.832 1.00 96.06 115 LYS A N 1
ATOM 919 C CA . LYS A 1 115 ? -9.087 -8.938 14.147 1.00 96.06 115 LYS A CA 1
ATOM 920 C C . LYS A 1 115 ? -8.355 -7.960 15.063 1.00 96.06 115 LYS A C 1
ATOM 922 O O . LYS A 1 115 ? -8.800 -7.736 16.185 1.00 96.06 115 LYS A O 1
ATOM 927 N N . LYS A 1 116 ? -7.308 -7.302 14.558 1.00 96.06 116 LYS A N 1
ATOM 928 C CA . LYS A 1 116 ? -6.541 -6.307 15.322 1.00 96.06 116 LYS A CA 1
ATOM 929 C C . LYS A 1 116 ? -7.401 -5.128 15.792 1.00 96.06 116 LYS A C 1
ATOM 931 O O . LYS A 1 116 ? -7.258 -4.681 16.928 1.00 96.06 116 LYS A O 1
ATOM 936 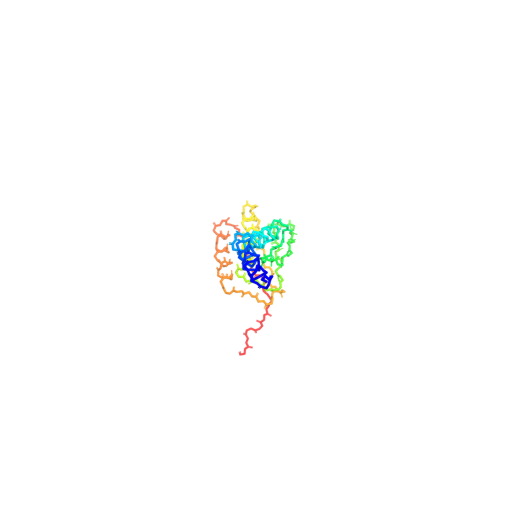N N . PHE A 1 117 ? -8.287 -4.614 14.936 1.00 96.00 117 PHE A N 1
ATOM 937 C CA . PHE A 1 117 ? -9.253 -3.576 15.312 1.00 96.00 117 PHE A CA 1
ATOM 938 C C . PHE A 1 117 ? -10.145 -4.058 16.461 1.00 96.00 117 PHE A C 1
ATOM 940 O O . PHE A 1 117 ? -10.233 -3.383 17.488 1.00 96.00 117 PHE A O 1
ATOM 947 N N . LYS A 1 118 ? -10.708 -5.265 16.330 1.00 95.06 118 LYS A N 1
ATOM 948 C CA . LYS A 1 118 ? -11.590 -5.870 17.335 1.00 95.06 118 LYS A CA 1
ATOM 949 C C . LYS A 1 118 ? -10.908 -6.074 18.689 1.00 95.06 118 LYS A C 1
ATOM 951 O O . LYS A 1 118 ? -11.504 -5.771 19.718 1.00 95.06 118 LYS A O 1
ATOM 956 N N . GLU A 1 119 ? -9.659 -6.533 18.698 1.00 95.00 119 GLU A N 1
ATOM 957 C CA . GLU A 1 119 ? -8.848 -6.691 19.919 1.00 95.00 119 GLU A CA 1
ATOM 958 C C . GLU A 1 119 ? -8.642 -5.371 20.679 1.00 95.00 119 GLU A C 1
ATOM 960 O O . GLU A 1 119 ? -8.412 -5.385 21.883 1.00 95.00 119 GLU A O 1
ATOM 965 N N . ASN A 1 120 ? -8.758 -4.229 19.994 1.00 92.25 120 ASN A N 1
ATOM 966 C CA . ASN A 1 120 ? -8.611 -2.892 20.573 1.00 92.25 120 ASN A CA 1
ATOM 967 C C . ASN A 1 120 ? -9.965 -2.187 20.783 1.00 92.25 120 ASN A C 1
ATOM 969 O O . ASN A 1 120 ? -10.001 -0.975 20.979 1.00 92.25 120 ASN A O 1
ATOM 973 N N . GLY A 1 121 ? -11.081 -2.925 20.723 1.00 92.44 121 GLY A N 1
ATOM 974 C CA . GLY A 1 121 ? -12.428 -2.373 20.908 1.00 92.44 121 GLY A CA 1
ATOM 975 C C . GLY A 1 121 ? -12.925 -1.507 19.744 1.00 92.44 121 GLY A C 1
ATOM 976 O O . GLY A 1 121 ? -13.899 -0.775 19.902 1.00 92.44 121 GLY A O 1
ATOM 977 N N . LEU A 1 122 ? -12.269 -1.576 18.584 1.00 94.56 122 LEU A N 1
ATOM 978 C CA . LEU A 1 122 ? -12.663 -0.885 17.359 1.00 94.56 122 LEU A CA 1
ATOM 979 C C . LEU A 1 122 ? -13.283 -1.863 16.359 1.00 94.56 122 LEU A C 1
ATOM 981 O O . LEU A 1 122 ? -13.179 -3.081 16.489 1.00 94.56 122 LEU A O 1
ATOM 985 N N . GLU A 1 123 ? -13.884 -1.316 15.310 1.00 94.25 123 GLU A N 1
ATOM 986 C CA . GLU A 1 123 ? -14.497 -2.096 14.241 1.00 94.25 123 GLU A CA 1
ATOM 987 C C . GLU A 1 123 ? -13.876 -1.734 12.888 1.00 94.25 123 GLU A C 1
ATOM 989 O O . GLU A 1 123 ? -13.709 -0.553 12.565 1.00 94.25 123 GLU A O 1
ATOM 994 N N . LEU A 1 124 ? -13.527 -2.762 12.113 1.00 96.00 124 LEU A N 1
ATOM 995 C CA . LEU A 1 124 ? -13.162 -2.660 10.705 1.00 96.00 124 LEU A CA 1
ATOM 996 C C . LEU A 1 124 ? -14.072 -3.598 9.912 1.00 96.00 124 LEU A C 1
ATOM 998 O O . LEU A 1 124 ? -13.936 -4.817 10.016 1.00 96.00 124 LEU A O 1
ATOM 1002 N N . THR A 1 125 ? -14.961 -3.026 9.107 1.00 94.19 125 THR A N 1
ATOM 1003 C CA . THR A 1 125 ? -15.990 -3.777 8.375 1.00 94.19 125 THR A CA 1
ATOM 1004 C C . THR A 1 125 ? -15.790 -3.633 6.875 1.00 94.19 125 THR A C 1
ATOM 1006 O O . THR A 1 125 ? -15.492 -2.549 6.380 1.00 94.19 125 THR A O 1
ATOM 1009 N N . VAL A 1 126 ? -15.944 -4.726 6.129 1.00 94.31 126 VAL A N 1
ATOM 1010 C CA . VAL A 1 126 ? -15.857 -4.720 4.663 1.00 94.31 126 VAL A CA 1
ATOM 1011 C C . VAL A 1 126 ? -17.267 -4.721 4.085 1.00 94.31 126 VAL A C 1
ATOM 1013 O O . VAL A 1 126 ? -18.036 -5.654 4.303 1.00 94.31 126 VAL A O 1
ATOM 1016 N N . ARG A 1 127 ? -17.608 -3.683 3.321 1.00 92.88 127 ARG A N 1
ATOM 1017 C CA . ARG A 1 127 ? -18.868 -3.593 2.583 1.00 92.88 127 ARG A CA 1
ATOM 1018 C C . ARG A 1 127 ? -18.630 -4.011 1.137 1.00 92.88 127 ARG A C 1
ATOM 1020 O O . ARG A 1 127 ? -18.016 -3.277 0.366 1.00 92.88 127 ARG A O 1
ATOM 1027 N N . ALA A 1 128 ? -19.134 -5.183 0.771 1.00 86.12 128 ALA A N 1
ATOM 1028 C CA . ALA A 1 128 ? -19.100 -5.689 -0.595 1.00 86.12 128 ALA A CA 1
ATOM 1029 C C . ALA A 1 128 ? -20.447 -5.496 -1.298 1.00 86.12 128 ALA A C 1
ATOM 1031 O O . ALA A 1 128 ? -21.496 -5.442 -0.656 1.00 86.12 128 ALA A O 1
ATOM 1032 N N . ARG A 1 129 ? -20.430 -5.437 -2.634 1.00 74.88 129 ARG A N 1
ATOM 1033 C CA . ARG A 1 129 ? -21.656 -5.627 -3.415 1.00 74.88 129 ARG A CA 1
ATOM 1034 C C . ARG A 1 129 ? -22.070 -7.090 -3.231 1.00 74.88 129 ARG A C 1
ATOM 1036 O O . ARG A 1 129 ? -21.258 -7.965 -3.522 1.00 74.88 129 ARG A O 1
ATOM 1043 N N . MET A 1 130 ? -23.292 -7.354 -2.757 1.00 52.59 130 MET A N 1
ATOM 1044 C CA . MET A 1 130 ? -23.883 -8.698 -2.824 1.00 52.59 130 MET A CA 1
ATOM 1045 C C . MET A 1 130 ? -23.868 -9.122 -4.290 1.00 52.59 130 MET A C 1
ATOM 1047 O O . MET A 1 130 ? -24.668 -8.657 -5.095 1.00 52.59 130 MET A O 1
ATOM 1051 N N . THR A 1 131 ? -22.893 -9.943 -4.650 1.00 48.44 131 THR A N 1
ATOM 1052 C CA . THR A 1 131 ? -22.934 -10.700 -5.891 1.00 48.44 131 THR A CA 1
ATOM 1053 C C . THR A 1 131 ? -23.465 -12.041 -5.441 1.00 48.44 131 THR A C 1
ATOM 1055 O O . THR A 1 131 ? -22.849 -12.652 -4.569 1.00 48.44 131 THR A O 1
ATOM 1058 N N . SER A 1 132 ? -24.648 -12.418 -5.927 1.00 39.53 132 SER A N 1
ATOM 1059 C CA . SER A 1 132 ? -25.189 -13.764 -5.759 1.00 39.53 132 SER A CA 1
ATOM 1060 C C . SER A 1 132 ? -24.066 -14.748 -6.064 1.00 39.53 132 SER A C 1
ATOM 1062 O O . SER A 1 132 ? -23.616 -14.836 -7.203 1.00 39.53 132 SER A O 1
ATOM 1064 N N . ILE A 1 133 ? -23.533 -15.386 -5.025 1.00 49.50 133 ILE A N 1
ATOM 1065 C CA . ILE A 1 133 ? -22.744 -16.597 -5.177 1.00 49.50 133 ILE A CA 1
ATOM 1066 C C . ILE A 1 133 ? -23.809 -1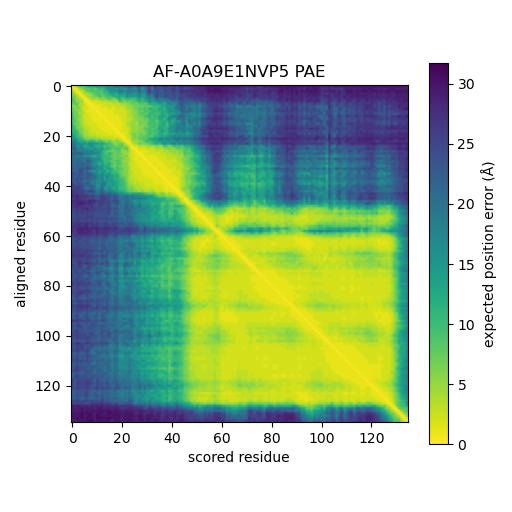7.673 -5.314 1.00 49.50 133 ILE A C 1
ATOM 1068 O O . ILE A 1 133 ? -24.260 -18.204 -4.307 1.00 49.50 133 ILE A O 1
ATOM 1072 N N . ASP A 1 134 ? -24.291 -17.872 -6.534 1.00 39.28 134 ASP A N 1
ATOM 1073 C CA . ASP A 1 134 ? -24.970 -19.102 -6.923 1.00 39.28 134 ASP A CA 1
ATOM 1074 C C . ASP A 1 134 ? -24.928 -19.201 -8.449 1.00 39.28 134 ASP A C 1
ATOM 1076 O O . ASP A 1 134 ? -25.553 -18.390 -9.134 1.00 39.28 134 ASP A O 1
ATOM 1080 N N . GLU A 1 135 ? -24.062 -20.092 -8.934 1.00 34.16 135 GLU A N 1
ATOM 1081 C CA . GLU A 1 135 ? -24.248 -21.014 -10.069 1.00 34.16 135 GLU A CA 1
ATOM 1082 C C . GLU A 1 135 ? -23.038 -21.960 -10.165 1.00 34.16 135 GLU A C 1
ATOM 1084 O O . GLU A 1 135 ? -21.880 -21.473 -10.140 1.00 34.16 135 GLU A O 1
#

Secondary structure (DSSP, 8-state):
--TTHHHHHHHHHHHHHHHHIIIIIHHHHHHHHHHHHHHHHHTT--SS---EEEEE-TTSEEEEEEEEEE-HHHHHHHHHHHHHHHHTT-EEEEEEEEEEEE-HHHHHHHHHHHHHHHHTT--EEEE--------

Radius of gyration: 27.87 Å; Cα contacts (8 Å, |Δi|>4): 141; chains: 1; bounding box: 77×35×71 Å

Solvent-accessible surface area (backbone atoms only — not comparable to full-atom values): 7554 Å² total; per-residue (Å²): 137,59,77,61,60,55,50,56,54,47,52,52,53,54,51,50,52,52,50,52,50,74,68,45,52,62,58,52,50,52,49,52,52,51,49,52,52,53,51,34,52,73,73,64,53,54,95,46,65,60,53,66,49,78,46,80,50,98,78,58,32,34,38,39,38,35,42,44,68,44,39,73,62,26,42,63,62,49,50,54,52,52,54,50,34,57,76,68,72,35,28,37,35,42,31,39,62,59,39,79,43,70,37,69,71,45,51,54,50,50,53,55,48,26,51,56,29,46,78,70,78,37,51,50,45,78,44,65,60,88,66,83,89,77,134

pLDDT: mean 82.14, std 14.1, range [34.16, 96.81]

Sequence (135 aa):
SVYREGKDQFIVFVSTIFGVLATDLLKGLAIGIGVRIVIHFIRGGSIFRLNAKIIPERDQSVTIFLRGSIINSSWIPLQKHLNRFFKEGTRVTLDITETKLMDRRVMAKVDEWAKKFKENGLELTVRARMTSIDE